Protein AF-A0A353D1R4-F1 (afdb_monomer)

Secondary structure (DSSP, 8-state):
-GGGHHHHHHHHHHHHHHHHHHHTHHHHHTT--HHHHHHHHHHHHHHHHHHHHHHHHHHHHHHHHHHHHHHHHHHHHHHIIIIIHHH--

Structure (mmCIF, N/CA/C/O backbone):
data_AF-A0A353D1R4-F1
#
_entry.id   AF-A0A353D1R4-F1
#
loop_
_atom_site.group_PDB
_atom_site.id
_atom_site.type_symbol
_atom_site.label_atom_id
_atom_site.label_alt_id
_atom_site.label_comp_id
_atom_site.label_asym_id
_atom_site.label_entity_id
_atom_site.label_seq_id
_atom_site.pdbx_PDB_ins_code
_atom_site.Cartn_x
_atom_site.Cartn_y
_atom_site.Cartn_z
_atom_site.occupancy
_atom_site.B_iso_or_equiv
_atom_site.auth_seq_id
_atom_site.auth_comp_id
_atom_site.auth_asym_id
_atom_site.auth_atom_id
_atom_site.pdbx_PDB_model_num
ATOM 1 N N . 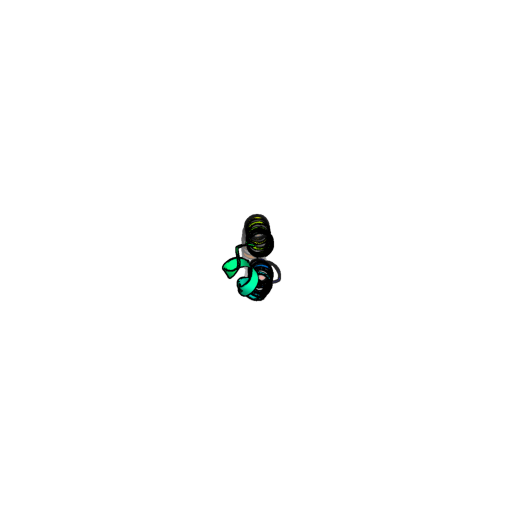TYR A 1 1 ? -7.159 -8.522 8.775 1.00 61.53 1 TYR A N 1
ATOM 2 C CA . TYR A 1 1 ? -6.374 -9.484 7.973 1.00 61.53 1 TYR A CA 1
ATOM 3 C C . TYR A 1 1 ? -6.190 -9.055 6.516 1.00 61.53 1 TYR A C 1
ATOM 5 O O . TYR A 1 1 ? -5.047 -8.937 6.108 1.00 61.53 1 TYR A O 1
ATOM 13 N N . ILE A 1 2 ? -7.245 -8.738 5.749 1.00 72.94 2 ILE A N 1
ATOM 14 C CA . ILE A 1 2 ? -7.121 -8.386 4.310 1.00 72.94 2 ILE A CA 1
ATOM 15 C C . ILE A 1 2 ? -6.278 -7.117 4.051 1.00 72.94 2 ILE A C 1
ATOM 17 O O . ILE A 1 2 ? -5.518 -7.076 3.091 1.00 72.94 2 ILE A O 1
ATOM 21 N N . ALA A 1 3 ? -6.338 -6.106 4.925 1.00 76.06 3 ALA A N 1
ATOM 22 C CA . ALA A 1 3 ? -5.608 -4.846 4.728 1.00 76.06 3 ALA A CA 1
ATOM 23 C C . ALA A 1 3 ? -4.074 -4.986 4.695 1.00 76.06 3 ALA A C 1
ATOM 25 O O . ALA A 1 3 ? -3.408 -4.193 4.038 1.00 76.06 3 ALA A O 1
ATOM 26 N N . TRP A 1 4 ? -3.510 -6.018 5.334 1.00 79.50 4 TRP A N 1
ATOM 27 C CA . TRP A 1 4 ? -2.064 -6.272 5.307 1.00 79.50 4 TRP A CA 1
ATOM 28 C C . TRP A 1 4 ? -1.572 -6.782 3.940 1.00 79.50 4 TRP A C 1
ATOM 30 O O . TRP A 1 4 ? -0.393 -6.664 3.631 1.00 79.50 4 TRP A O 1
ATOM 40 N N . ALA A 1 5 ? -2.470 -7.291 3.089 1.00 85.50 5 ALA A N 1
ATOM 41 C CA . ALA A 1 5 ? -2.122 -7.764 1.751 1.00 85.50 5 ALA A CA 1
ATOM 42 C C . ALA A 1 5 ? -1.992 -6.629 0.718 1.00 85.50 5 ALA A C 1
ATOM 44 O O . ALA A 1 5 ? -1.410 -6.837 -0.343 1.00 85.50 5 ALA A O 1
ATOM 45 N N . ILE A 1 6 ? -2.511 -5.427 1.003 1.00 84.44 6 ILE A N 1
ATOM 46 C CA . ILE A 1 6 ? -2.562 -4.317 0.034 1.00 84.44 6 ILE A CA 1
ATOM 47 C C . ILE A 1 6 ? -1.154 -3.861 -0.399 1.00 84.44 6 ILE A C 1
ATOM 49 O O . ILE A 1 6 ? -0.914 -3.787 -1.607 1.00 84.44 6 ILE A O 1
ATOM 53 N N . PRO A 1 7 ? -0.185 -3.639 0.516 1.00 85.19 7 PRO A N 1
ATOM 54 C CA . PRO A 1 7 ? 1.194 -3.338 0.127 1.00 85.19 7 PRO A CA 1
ATOM 55 C C . PRO A 1 7 ? 1.847 -4.467 -0.680 1.00 85.19 7 PRO A C 1
ATOM 57 O O . PRO A 1 7 ? 2.570 -4.200 -1.637 1.00 85.19 7 PRO A O 1
ATOM 60 N N . SER A 1 8 ? 1.561 -5.729 -0.341 1.00 89.12 8 SER A N 1
ATOM 61 C CA . SER A 1 8 ? 2.077 -6.889 -1.077 1.00 89.12 8 SER A CA 1
ATOM 62 C C . SER A 1 8 ? 1.546 -6.942 -2.513 1.00 89.12 8 SER A C 1
ATOM 64 O O . SER A 1 8 ? 2.302 -7.263 -3.424 1.00 89.12 8 SER A O 1
ATOM 66 N N . VAL A 1 9 ? 0.281 -6.572 -2.743 1.00 88.56 9 VAL A N 1
ATOM 67 C CA . VAL A 1 9 ? -0.299 -6.464 -4.095 1.00 88.56 9 VAL A CA 1
ATOM 68 C C . VAL A 1 9 ? 0.380 -5.355 -4.905 1.00 88.56 9 VAL A C 1
ATOM 70 O O . VAL A 1 9 ? 0.720 -5.575 -6.067 1.00 88.56 9 VAL A O 1
ATOM 73 N N . GLY A 1 10 ? 0.644 -4.196 -4.292 1.00 89.38 10 GLY A N 1
ATOM 74 C CA . GLY A 1 10 ? 1.427 -3.125 -4.921 1.00 89.38 10 GLY A CA 1
ATOM 75 C C . GLY A 1 10 ? 2.822 -3.597 -5.334 1.00 89.38 10 GLY A C 1
ATOM 76 O O . GLY A 1 10 ? 3.216 -3.437 -6.491 1.00 89.38 10 GLY A O 1
ATOM 77 N N . PHE A 1 11 ? 3.516 -4.282 -4.419 1.00 90.69 11 PHE A N 1
ATOM 78 C CA . PHE A 1 11 ? 4.841 -4.849 -4.660 1.00 90.69 11 PHE A CA 1
ATOM 79 C C . PHE A 1 11 ? 4.848 -5.864 -5.813 1.00 90.69 11 PHE A C 1
ATOM 81 O O . PHE A 1 11 ? 5.734 -5.807 -6.660 1.00 90.69 11 PHE A O 1
ATOM 88 N N . ILE A 1 12 ? 3.840 -6.740 -5.908 1.00 92.69 12 ILE A N 1
ATOM 89 C CA . ILE A 1 12 ? 3.685 -7.668 -7.044 1.00 92.69 12 ILE A CA 1
ATOM 90 C C . ILE A 1 12 ? 3.561 -6.899 -8.368 1.00 92.69 12 ILE A C 1
ATOM 92 O O . ILE A 1 12 ? 4.204 -7.268 -9.351 1.00 92.69 12 ILE A O 1
ATOM 96 N N . GLY A 1 13 ? 2.778 -5.815 -8.395 1.00 90.00 13 GLY A N 1
ATOM 97 C CA . GLY A 1 13 ? 2.652 -4.945 -9.568 1.00 90.00 13 GLY A CA 1
ATOM 98 C C . GLY A 1 13 ? 3.990 -4.336 -9.992 1.00 90.00 13 GLY A C 1
ATOM 99 O O . GLY A 1 13 ? 4.334 -4.358 -11.174 1.00 90.00 13 GLY A O 1
ATOM 100 N N . THR A 1 14 ? 4.792 -3.883 -9.026 1.00 93.94 14 THR A N 1
ATOM 101 C CA . THR A 1 14 ? 6.132 -3.354 -9.303 1.00 93.94 14 THR A CA 1
ATOM 102 C C . THR A 1 14 ? 7.097 -4.429 -9.792 1.00 93.94 14 THR A C 1
ATOM 104 O O . THR A 1 14 ? 7.783 -4.205 -10.783 1.00 93.94 14 THR A O 1
ATOM 107 N N . VAL A 1 15 ? 7.135 -5.605 -9.157 1.00 94.19 15 VAL A N 1
ATOM 108 C CA . VAL A 1 15 ? 7.996 -6.722 -9.588 1.00 94.19 15 VAL A CA 1
ATOM 109 C C . VAL A 1 15 ? 7.666 -7.135 -11.021 1.00 94.19 15 VAL A C 1
ATOM 111 O O . VAL A 1 15 ? 8.576 -7.327 -11.826 1.00 94.19 15 VAL A O 1
ATOM 114 N N . ARG A 1 16 ? 6.374 -7.205 -11.363 1.00 92.38 16 ARG A N 1
ATOM 115 C CA . ARG A 1 16 ? 5.929 -7.475 -12.732 1.00 92.38 16 ARG A CA 1
ATOM 116 C C . ARG A 1 16 ? 6.389 -6.385 -13.700 1.00 92.38 16 ARG A C 1
ATOM 118 O O . ARG A 1 16 ? 7.031 -6.706 -14.691 1.00 92.38 16 ARG A O 1
ATOM 125 N N . GLY A 1 17 ? 6.081 -5.118 -13.423 1.00 91.19 17 GLY A N 1
ATOM 126 C CA . GLY A 1 17 ? 6.401 -4.023 -14.343 1.00 91.19 17 GLY A CA 1
ATOM 127 C C . GLY A 1 17 ? 7.908 -3.815 -14.531 1.00 91.19 17 GLY A C 1
ATOM 128 O O . GLY A 1 17 ? 8.355 -3.516 -15.633 1.00 91.19 17 GLY A O 1
ATOM 129 N N . ILE A 1 18 ? 8.715 -4.066 -13.494 1.00 92.81 18 ILE A N 1
ATOM 130 C CA . ILE A 1 18 ? 10.178 -4.108 -13.620 1.00 92.81 18 ILE A CA 1
ATOM 131 C C . ILE A 1 18 ? 10.615 -5.302 -14.477 1.00 92.81 18 ILE A C 1
ATOM 133 O O . ILE A 1 18 ? 11.475 -5.136 -15.336 1.00 92.81 18 ILE A O 1
ATOM 137 N N . GLY A 1 19 ? 10.034 -6.489 -14.282 1.00 92.50 19 GLY A N 1
ATOM 138 C CA . GLY A 1 19 ? 10.320 -7.656 -15.121 1.00 92.50 19 GLY A CA 1
ATOM 139 C C . GLY A 1 19 ? 10.035 -7.393 -16.603 1.00 92.50 19 GLY A C 1
ATOM 140 O O . GLY A 1 19 ? 10.887 -7.658 -17.451 1.00 92.50 19 GLY A O 1
ATOM 141 N N . ASP A 1 20 ? 8.883 -6.787 -16.897 1.00 91.06 20 ASP A N 1
ATOM 142 C CA . ASP A 1 20 ? 8.477 -6.397 -18.251 1.00 91.06 20 ASP A CA 1
ATOM 143 C C . ASP A 1 20 ? 9.433 -5.337 -18.838 1.00 91.06 20 ASP A C 1
ATOM 145 O O . ASP A 1 20 ? 9.837 -5.440 -19.998 1.00 91.06 20 ASP A O 1
ATOM 149 N N . ALA A 1 21 ? 9.874 -4.362 -18.032 1.00 90.81 21 ALA A N 1
ATOM 150 C CA . ALA A 1 21 ? 10.859 -3.357 -18.436 1.00 90.81 21 ALA A CA 1
ATOM 151 C C . ALA A 1 21 ? 12.234 -3.975 -18.744 1.00 90.81 21 ALA A C 1
ATOM 153 O O . ALA A 1 21 ? 12.837 -3.679 -19.775 1.00 90.81 21 ALA A O 1
ATOM 154 N N . LEU A 1 22 ? 12.724 -4.874 -17.887 1.00 91.69 22 LEU A N 1
ATOM 155 C CA . LEU A 1 22 ? 14.007 -5.555 -18.077 1.00 91.69 22 LEU A CA 1
ATOM 156 C C . LEU A 1 22 ? 13.996 -6.478 -19.301 1.00 91.69 22 LEU A C 1
ATOM 158 O O . LEU A 1 22 ? 15.007 -6.575 -19.994 1.00 91.69 22 LEU A O 1
ATOM 162 N N . GLY A 1 23 ? 12.851 -7.079 -19.640 1.00 89.31 23 GLY A N 1
ATOM 163 C CA . GLY A 1 23 ? 12.677 -7.823 -20.893 1.00 89.31 23 GLY A CA 1
ATOM 164 C C . GLY A 1 23 ? 12.886 -6.970 -22.153 1.00 89.31 23 GLY A C 1
ATOM 165 O O . GLY A 1 23 ? 13.195 -7.502 -23.218 1.00 89.31 23 GLY A O 1
ATOM 166 N N . GLN A 1 24 ? 12.769 -5.643 -22.043 1.00 87.62 24 GLN A N 1
ATOM 167 C CA . GLN A 1 24 ? 13.002 -4.688 -23.131 1.00 87.62 24 GLN A CA 1
ATOM 168 C C . GLN A 1 24 ? 14.3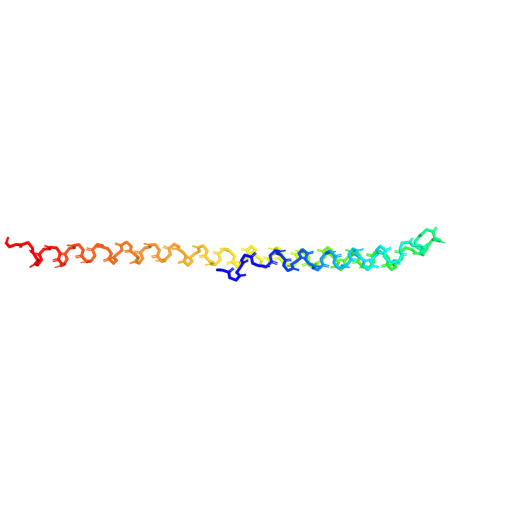58 -3.978 -23.033 1.00 87.62 24 GLN A C 1
ATOM 170 O O . GLN A 1 24 ? 14.673 -3.149 -23.886 1.00 87.62 24 GLN A O 1
ATOM 175 N N . ALA A 1 25 ? 15.193 -4.328 -22.049 1.00 87.75 25 ALA A N 1
ATOM 176 C CA . ALA A 1 25 ? 16.473 -3.664 -21.813 1.00 87.75 25 ALA A CA 1
ATOM 177 C C . ALA A 1 25 ? 17.419 -3.727 -23.023 1.00 87.75 25 ALA A C 1
ATOM 179 O O . ALA A 1 25 ? 18.180 -2.792 -23.245 1.00 87.75 25 ALA A O 1
ATOM 180 N N . HIS A 1 26 ? 17.346 -4.781 -23.844 1.00 87.56 26 HIS A N 1
ATOM 181 C CA . HIS A 1 26 ? 18.154 -4.880 -25.064 1.00 87.56 26 HIS A CA 1
ATOM 182 C C . HIS A 1 26 ? 17.859 -3.740 -26.054 1.00 87.56 26 HIS A C 1
ATOM 184 O O . HIS A 1 26 ? 18.786 -3.103 -26.540 1.00 87.56 26 HIS A O 1
ATOM 190 N N . ARG A 1 27 ? 16.578 -3.403 -26.255 1.00 83.56 27 ARG A N 1
ATOM 191 C CA . ARG A 1 27 ? 16.156 -2.285 -27.118 1.00 83.56 27 ARG A CA 1
ATOM 192 C C . ARG A 1 27 ? 16.566 -0.926 -26.550 1.00 83.56 27 ARG A C 1
ATOM 194 O O . ARG A 1 27 ? 16.952 -0.034 -27.296 1.00 83.56 27 ARG A O 1
ATOM 201 N N . ALA A 1 28 ? 16.573 -0.799 -25.223 1.00 86.81 28 ALA A N 1
ATOM 202 C CA . ALA A 1 28 ? 17.080 0.396 -24.555 1.00 86.81 28 ALA A CA 1
ATOM 203 C C . ALA A 1 28 ? 18.584 0.607 -24.779 1.00 86.81 28 ALA A C 1
ATOM 205 O O . ALA A 1 28 ? 19.017 1.744 -24.945 1.00 86.81 28 ALA A O 1
ATOM 206 N N . VAL A 1 29 ? 19.375 -0.471 -24.834 1.00 87.81 29 VAL A N 1
ATOM 207 C CA . VAL A 1 29 ? 20.809 -0.401 -25.170 1.00 87.81 29 VAL A CA 1
ATOM 208 C C . VAL A 1 29 ? 21.026 0.022 -26.627 1.00 87.81 29 VAL A C 1
ATOM 210 O O . VAL A 1 29 ? 21.986 0.730 -26.920 1.00 87.81 29 VAL A O 1
ATOM 213 N N . GLU A 1 30 ? 20.116 -0.348 -27.528 1.00 89.44 30 GLU A N 1
ATOM 214 C CA . GLU A 1 30 ? 20.118 0.075 -28.937 1.00 89.44 30 GLU A CA 1
ATOM 215 C C . GLU A 1 30 ? 19.626 1.523 -29.142 1.00 89.44 30 GLU A C 1
ATOM 217 O O . GLU A 1 30 ? 19.724 2.058 -30.246 1.00 89.44 30 GLU A O 1
ATOM 222 N N . GLY A 1 31 ? 19.144 2.181 -28.080 1.00 86.69 31 GLY A N 1
ATOM 223 C CA . GLY A 1 31 ? 18.733 3.587 -28.070 1.00 86.69 31 GLY A CA 1
ATOM 224 C C . GLY A 1 31 ? 17.227 3.826 -27.923 1.00 86.69 31 GLY A C 1
ATOM 225 O O . GLY A 1 31 ? 16.827 4.970 -27.710 1.00 86.69 31 GLY A O 1
ATOM 226 N N . ASP A 1 32 ? 16.387 2.785 -27.972 1.00 87.88 32 ASP A N 1
ATOM 227 C CA . ASP A 1 32 ? 14.941 2.905 -27.739 1.00 87.88 32 ASP A CA 1
ATOM 228 C C . ASP A 1 32 ? 14.578 2.582 -26.282 1.00 87.88 32 ASP A C 1
ATOM 230 O O . ASP A 1 32 ? 14.326 1.439 -25.894 1.00 87.88 32 ASP A O 1
ATOM 234 N N . ILE A 1 33 ? 14.549 3.625 -25.454 1.00 89.00 33 ILE A N 1
ATOM 235 C CA . ILE A 1 33 ? 14.244 3.538 -24.017 1.00 89.00 33 ILE A CA 1
ATOM 236 C C . ILE A 1 33 ? 12.747 3.663 -23.696 1.00 89.00 33 ILE A C 1
ATOM 238 O O . ILE A 1 33 ? 12.359 3.599 -22.523 1.00 89.00 33 ILE A O 1
ATOM 242 N N . THR A 1 34 ? 11.901 3.868 -24.709 1.00 90.69 34 THR A N 1
ATOM 243 C CA . THR A 1 34 ? 10.485 4.227 -24.536 1.00 90.69 34 THR A CA 1
ATOM 244 C C . THR A 1 34 ? 9.738 3.149 -23.758 1.00 90.69 34 THR A C 1
ATOM 246 O O . THR A 1 34 ? 9.122 3.427 -22.728 1.00 90.69 34 THR A O 1
ATOM 249 N N . GLY A 1 35 ? 9.885 1.894 -24.187 1.00 86.06 35 GLY A N 1
ATOM 250 C CA . GLY A 1 35 ? 9.211 0.759 -23.561 1.00 86.06 35 GLY A CA 1
ATOM 251 C C . GLY A 1 35 ? 9.709 0.444 -22.146 1.00 86.06 35 GLY A C 1
ATOM 252 O O . GLY A 1 35 ? 8.934 0.007 -21.297 1.00 86.06 35 GLY A O 1
ATOM 253 N N . VAL A 1 36 ? 10.980 0.718 -21.838 1.00 91.31 36 VAL A N 1
ATOM 254 C CA . VAL A 1 36 ? 11.511 0.570 -20.471 1.00 91.31 36 VAL A CA 1
ATOM 255 C C . VAL A 1 36 ? 10.917 1.635 -19.549 1.00 91.31 36 VAL A C 1
ATOM 257 O O . VAL A 1 36 ? 10.478 1.324 -18.442 1.0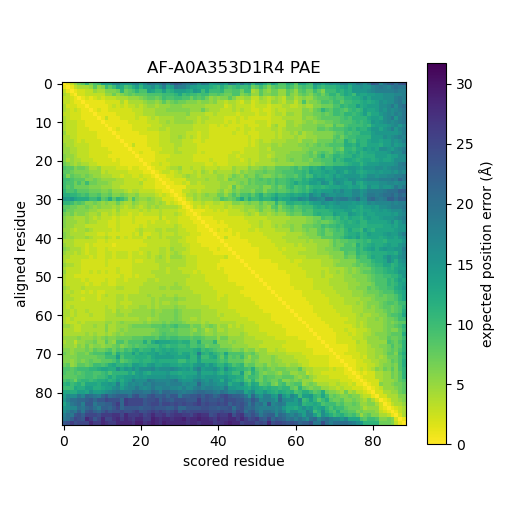0 91.31 36 VAL A O 1
ATOM 260 N N . THR A 1 37 ? 10.862 2.881 -20.018 1.00 90.81 37 THR A N 1
ATOM 261 C CA . THR A 1 37 ? 10.375 4.023 -19.231 1.00 90.81 37 THR A CA 1
ATOM 262 C C . THR A 1 37 ? 8.886 3.894 -18.913 1.00 90.81 37 THR A C 1
ATOM 264 O O . THR A 1 37 ? 8.478 4.130 -17.777 1.00 90.81 37 THR A O 1
ATOM 267 N N . GLU A 1 38 ? 8.079 3.461 -19.883 1.00 91.69 38 GLU A N 1
ATOM 268 C CA . GLU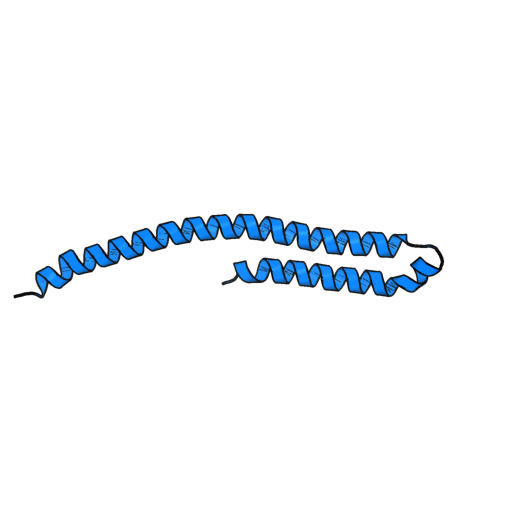 A 1 38 ? 6.640 3.262 -19.697 1.00 91.69 38 GLU A CA 1
ATOM 269 C C . GLU A 1 38 ? 6.340 2.156 -18.671 1.00 91.69 38 GLU A C 1
ATOM 271 O O . GLU A 1 38 ? 5.591 2.378 -17.718 1.00 91.69 38 GLU A O 1
ATOM 276 N N . ASN A 1 39 ? 6.988 0.992 -18.796 1.00 90.44 39 ASN A N 1
ATOM 277 C CA . ASN A 1 39 ? 6.779 -0.133 -17.879 1.00 90.44 39 ASN A CA 1
ATOM 278 C C . ASN A 1 39 ? 7.249 0.169 -16.451 1.00 90.44 39 ASN A C 1
ATOM 280 O O . ASN A 1 39 ? 6.566 -0.184 -15.486 1.00 90.44 39 ASN A O 1
ATOM 284 N N . LEU A 1 40 ? 8.374 0.878 -16.298 1.00 91.69 40 LEU A N 1
ATOM 285 C CA . LEU A 1 40 ? 8.813 1.369 -14.990 1.00 91.69 40 LEU A CA 1
ATOM 286 C C . LEU A 1 40 ? 7.822 2.382 -14.408 1.00 91.69 40 LEU A C 1
ATOM 288 O O . LEU A 1 40 ? 7.525 2.329 -13.215 1.00 91.69 40 LEU A O 1
ATOM 292 N N . GLY A 1 41 ? 7.265 3.267 -15.237 1.00 90.94 41 GLY A N 1
ATOM 293 C CA . GLY A 1 41 ? 6.226 4.208 -14.821 1.00 90.94 41 GLY A CA 1
ATOM 294 C C . GLY A 1 41 ? 4.988 3.498 -14.269 1.00 90.94 41 GLY A C 1
ATOM 295 O O . GLY A 1 41 ? 4.516 3.831 -13.179 1.00 90.94 41 GLY A O 1
ATOM 296 N N . VAL A 1 42 ? 4.506 2.464 -14.965 1.00 92.31 42 VAL A N 1
ATOM 297 C CA . VAL A 1 42 ? 3.387 1.628 -14.501 1.00 92.31 42 VAL A CA 1
ATOM 298 C C . VAL A 1 42 ? 3.739 0.916 -13.190 1.00 92.31 42 VAL A C 1
ATOM 300 O O . VAL A 1 42 ? 2.931 0.931 -12.258 1.00 92.31 42 VAL A O 1
ATOM 303 N N . ALA A 1 43 ? 4.951 0.362 -13.085 1.00 92.94 43 ALA A N 1
ATOM 304 C CA . ALA A 1 43 ? 5.448 -0.321 -11.891 1.00 92.94 43 ALA A CA 1
ATOM 305 C C . ALA A 1 43 ? 5.471 0.591 -10.654 1.00 92.94 43 ALA A C 1
ATOM 307 O O . ALA A 1 43 ? 5.085 0.173 -9.561 1.00 92.94 43 ALA A O 1
ATOM 308 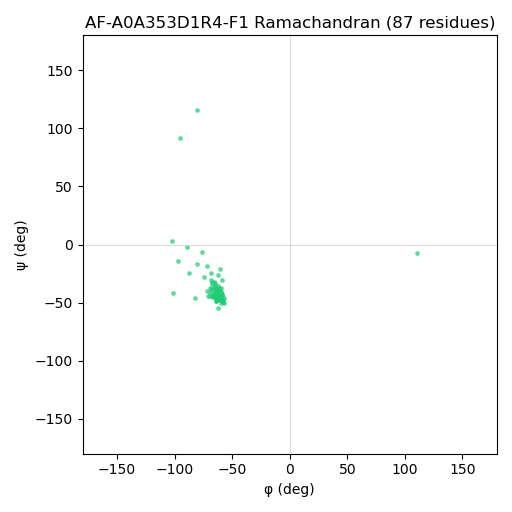N N . PHE A 1 44 ? 5.916 1.841 -10.801 1.00 92.44 44 PHE A N 1
ATOM 309 C CA . PHE A 1 44 ? 5.917 2.805 -9.702 1.00 92.44 44 PHE A CA 1
ATOM 310 C C . PHE A 1 44 ? 4.504 3.259 -9.345 1.00 92.44 44 PHE A C 1
ATOM 312 O O . PHE A 1 44 ? 4.151 3.289 -8.164 1.00 92.44 44 PHE A O 1
ATOM 319 N N . ASN A 1 45 ? 3.678 3.563 -10.348 1.00 93.00 45 ASN A N 1
ATOM 320 C CA . ASN A 1 45 ? 2.318 4.036 -10.124 1.00 93.00 45 ASN A CA 1
ATOM 321 C C . ASN A 1 45 ? 1.457 2.986 -9.404 1.00 93.00 45 ASN A C 1
ATOM 323 O O . ASN A 1 45 ? 0.706 3.329 -8.492 1.00 93.00 45 ASN A O 1
ATOM 327 N N . SER A 1 46 ? 1.606 1.698 -9.737 1.00 91.00 46 SER A N 1
ATOM 328 C CA . SER A 1 46 ? 0.867 0.628 -9.056 1.00 91.00 46 SER A CA 1
ATOM 329 C C . SER A 1 46 ? 1.188 0.556 -7.560 1.00 91.00 46 SER A C 1
ATOM 331 O O . SER A 1 46 ? 0.275 0.419 -6.745 1.00 91.00 46 SER A O 1
ATOM 333 N N . THR A 1 47 ? 2.462 0.698 -7.176 1.00 9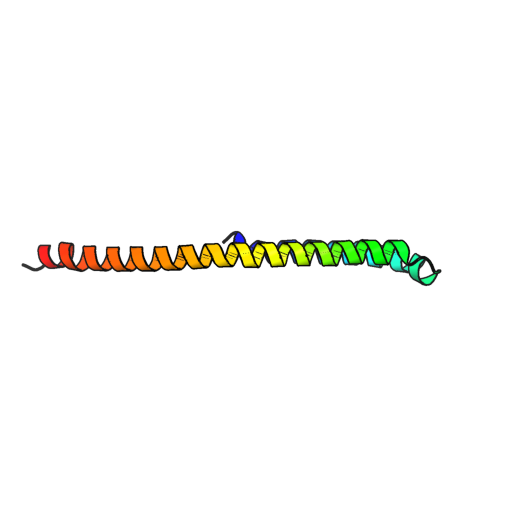4.56 47 THR A N 1
ATOM 334 C CA . THR A 1 47 ? 2.853 0.726 -5.756 1.00 94.56 47 THR A CA 1
ATOM 335 C C . THR A 1 47 ? 2.424 2.015 -5.078 1.00 94.56 47 THR A C 1
ATOM 337 O O . THR A 1 47 ? 1.932 1.966 -3.954 1.00 94.56 47 THR A O 1
ATOM 340 N N . PHE A 1 48 ? 2.541 3.158 -5.751 1.00 93.62 48 PHE A N 1
ATOM 341 C CA . PHE A 1 48 ? 2.078 4.427 -5.200 1.00 93.62 4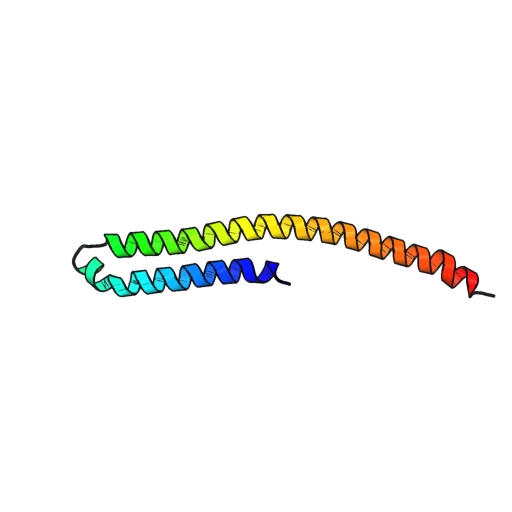8 PHE A CA 1
ATOM 342 C C . PHE A 1 48 ? 0.587 4.374 -4.845 1.00 93.62 48 PHE A C 1
ATOM 344 O O . PHE A 1 48 ? 0.209 4.649 -3.706 1.00 93.62 48 PHE A O 1
ATOM 351 N N . VAL A 1 49 ? -0.252 3.928 -5.784 1.00 93.88 49 VAL A N 1
ATOM 352 C CA . VAL A 1 49 ? -1.695 3.770 -5.559 1.00 93.88 49 VAL A CA 1
ATOM 353 C C . VAL A 1 49 ? -1.970 2.770 -4.432 1.00 93.88 49 VAL A C 1
ATOM 355 O O . VAL A 1 49 ? -2.785 3.052 -3.553 1.00 93.88 49 VAL A O 1
ATOM 358 N N . ALA A 1 50 ? -1.264 1.634 -4.399 1.00 93.25 50 ALA A N 1
ATOM 359 C CA . ALA A 1 50 ? -1.418 0.645 -3.333 1.00 93.25 50 ALA A CA 1
ATOM 360 C C . ALA A 1 50 ? -1.068 1.211 -1.945 1.00 93.25 50 ALA A C 1
ATOM 362 O O . ALA A 1 50 ? -1.798 0.967 -0.984 1.00 93.25 50 ALA A O 1
ATOM 363 N N . LEU A 1 51 ? 0.005 2.000 -1.829 1.00 94.38 51 LEU A N 1
ATOM 364 C CA . LEU A 1 51 ? 0.404 2.642 -0.575 1.00 94.38 51 LEU A CA 1
ATOM 365 C C . LEU A 1 51 ? -0.628 3.671 -0.113 1.00 94.38 51 LEU A C 1
ATOM 367 O O . LEU A 1 51 ? -1.017 3.653 1.054 1.00 94.38 51 LEU A O 1
ATOM 371 N N . VAL A 1 52 ? -1.120 4.523 -1.017 1.00 95.38 52 VAL A N 1
ATOM 372 C CA . VAL A 1 52 ? -2.157 5.517 -0.697 1.00 95.38 52 VAL A CA 1
ATOM 373 C C . VAL A 1 52 ? -3.418 4.829 -0.172 1.00 95.38 52 VAL A C 1
ATOM 375 O O . VAL A 1 52 ? -3.922 5.187 0.893 1.00 95.38 52 VAL A O 1
ATOM 378 N N . ILE A 1 53 ? -3.890 3.791 -0.869 1.00 93.44 53 ILE A N 1
ATOM 379 C CA . ILE A 1 53 ? -5.055 3.011 -0.436 1.00 93.44 53 ILE A CA 1
ATOM 380 C C . ILE A 1 53 ? -4.785 2.341 0.916 1.00 93.44 53 ILE A C 1
ATOM 382 O O . ILE A 1 53 ? -5.645 2.375 1.795 1.00 93.44 53 ILE A O 1
ATOM 386 N N . SER A 1 54 ? -3.593 1.770 1.113 1.00 92.81 54 SER A N 1
ATOM 387 C CA . SER A 1 54 ? -3.213 1.124 2.371 1.00 92.81 54 SER A CA 1
ATOM 388 C C . SER A 1 54 ? -3.229 2.102 3.545 1.00 92.81 54 SER A C 1
ATOM 390 O O . SER A 1 54 ? -3.708 1.737 4.614 1.00 92.81 54 SER A O 1
ATOM 392 N N . ILE A 1 55 ? -2.736 3.330 3.366 1.00 92.44 55 ILE A N 1
ATOM 393 C CA . ILE A 1 55 ? -2.733 4.357 4.417 1.00 92.44 55 ILE A CA 1
ATOM 394 C C . ILE A 1 55 ? -4.168 4.724 4.801 1.00 92.44 55 ILE A C 1
ATOM 396 O O . ILE A 1 55 ? -4.511 4.711 5.984 1.00 92.44 55 ILE A O 1
ATOM 400 N N . ILE A 1 56 ? -5.020 4.992 3.807 1.00 94.56 56 ILE A N 1
ATOM 401 C CA . ILE A 1 56 ? -6.425 5.356 4.031 1.00 94.56 56 ILE A CA 1
ATOM 402 C C . ILE A 1 56 ? -7.164 4.226 4.761 1.00 94.56 56 ILE A C 1
ATOM 404 O O . ILE A 1 56 ? -7.848 4.466 5.754 1.00 94.56 56 ILE A O 1
ATOM 408 N N . LEU A 1 57 ? -7.004 2.978 4.314 1.00 93.00 57 LEU A N 1
ATOM 409 C CA . LEU A 1 57 ? -7.653 1.831 4.950 1.00 93.00 57 LEU A CA 1
ATOM 410 C C . LEU A 1 57 ? -7.146 1.576 6.368 1.00 93.00 57 LEU A C 1
ATOM 412 O O . LEU A 1 57 ? -7.953 1.307 7.257 1.00 93.00 57 LEU A O 1
ATOM 416 N N . MET A 1 58 ? -5.834 1.671 6.596 1.00 91.12 58 MET A N 1
ATOM 417 C CA . MET A 1 58 ? -5.267 1.451 7.926 1.00 91.12 58 MET A CA 1
ATOM 418 C C . MET A 1 58 ? -5.743 2.518 8.917 1.00 91.12 58 MET A C 1
ATOM 420 O O . MET A 1 58 ? -6.022 2.189 10.067 1.00 91.12 58 MET A O 1
ATOM 424 N N . PHE A 1 59 ? -5.929 3.762 8.462 1.00 92.88 59 PHE A N 1
ATOM 425 C CA . PHE A 1 59 ? -6.549 4.816 9.264 1.00 92.88 59 PHE A CA 1
ATOM 426 C C . PHE A 1 59 ? -7.963 4.424 9.721 1.00 92.88 59 PHE A C 1
ATOM 428 O O . PHE A 1 59 ? -8.257 4.471 10.914 1.00 92.88 59 PHE A O 1
ATOM 435 N N . PHE A 1 60 ? -8.827 3.955 8.815 1.00 94.00 60 PHE A N 1
ATOM 436 C CA . PHE A 1 60 ? -10.176 3.510 9.191 1.00 94.00 60 PHE A CA 1
ATOM 437 C C . PHE A 1 60 ? -10.173 2.295 10.124 1.00 94.00 60 PHE A C 1
ATOM 439 O O . PHE A 1 60 ? -10.963 2.243 11.067 1.00 94.00 60 PHE A O 1
ATOM 446 N N . ILE A 1 61 ? -9.282 1.329 9.890 1.00 92.38 61 ILE A N 1
ATOM 447 C CA . ILE A 1 61 ? -9.129 0.162 10.769 1.00 92.38 61 ILE A CA 1
ATOM 448 C C . ILE A 1 61 ? -8.721 0.602 12.169 1.00 92.38 61 ILE A C 1
ATOM 450 O O . ILE A 1 61 ? -9.299 0.115 13.135 1.00 92.38 61 ILE A O 1
ATOM 454 N N . HIS A 1 62 ? -7.789 1.546 12.284 1.00 92.06 62 HIS A N 1
ATOM 455 C CA . HIS A 1 62 ? -7.370 2.072 13.575 1.00 92.06 62 HIS A CA 1
ATOM 456 C C . HIS A 1 62 ? -8.534 2.735 14.325 1.00 92.06 62 HIS A C 1
ATOM 458 O O . HIS A 1 62 ? -8.761 2.441 15.496 1.00 92.06 62 HIS A O 1
ATOM 464 N N . GLN A 1 63 ? -9.348 3.542 13.636 1.00 93.12 63 GLN A N 1
ATOM 465 C CA . GLN A 1 63 ? -10.554 4.122 14.238 1.00 93.12 63 GLN A CA 1
ATOM 466 C C . GLN A 1 63 ? -11.535 3.042 14.724 1.00 93.12 63 GLN A C 1
ATOM 468 O O . GLN A 1 63 ? -12.115 3.172 15.802 1.00 93.12 63 GLN A O 1
ATOM 473 N N . LEU A 1 64 ? -11.705 1.960 13.958 1.00 94.31 64 LEU A N 1
ATOM 474 C CA . LEU A 1 64 ? -12.559 0.840 14.351 1.00 94.31 64 LEU A CA 1
ATOM 475 C C . LEU A 1 64 ? -11.986 0.064 15.547 1.00 94.31 64 LEU A C 1
ATOM 477 O O . LEU A 1 64 ? -12.746 -0.322 16.432 1.00 94.31 64 LEU A O 1
ATOM 481 N N . GLN A 1 65 ? -10.667 -0.130 15.602 1.00 92.69 65 GLN A N 1
ATOM 482 C CA . GLN A 1 65 ? -9.986 -0.769 16.730 1.00 92.69 65 GLN A CA 1
ATOM 483 C C . GLN A 1 65 ? -10.205 0.016 18.025 1.00 92.69 65 GLN A C 1
ATOM 485 O O . GLN A 1 65 ? -10.592 -0.578 19.025 1.00 92.69 65 GLN A O 1
ATOM 490 N N . LEU A 1 66 ? -10.084 1.348 17.990 1.00 94.69 66 LEU A N 1
ATOM 491 C CA . LEU A 1 66 ? -10.351 2.199 19.157 1.00 94.69 66 LEU A CA 1
ATOM 492 C C . LEU A 1 66 ? -11.796 2.061 19.669 1.00 94.69 66 LEU A C 1
ATOM 494 O O . LEU A 1 66 ? -12.042 2.083 20.876 1.00 94.69 66 LEU A O 1
ATOM 498 N N . LEU A 1 67 ? -12.769 1.916 18.763 1.00 93.69 67 LEU A N 1
ATOM 499 C CA . LEU A 1 67 ? -14.164 1.666 19.142 1.00 93.69 67 LEU A CA 1
ATOM 500 C C . LEU A 1 67 ? -14.347 0.265 19.733 1.00 93.69 67 LEU A C 1
ATOM 502 O O . LEU A 1 67 ? -15.042 0.116 20.737 1.00 93.69 67 LEU A O 1
ATOM 506 N N . GLN A 1 68 ? -13.714 -0.750 19.143 1.00 92.19 68 GLN A N 1
ATOM 507 C CA . GLN A 1 68 ? -13.743 -2.118 19.661 1.00 92.19 68 GLN A CA 1
ATOM 508 C C . GLN A 1 68 ? -13.119 -2.211 21.055 1.00 92.19 68 GLN A C 1
ATOM 510 O O . GLN A 1 68 ? -13.713 -2.832 21.928 1.00 92.19 68 GLN A O 1
ATOM 515 N N . GLU A 1 69 ? -11.985 -1.554 21.299 1.00 94.25 69 GLU A N 1
ATOM 516 C CA . GLU A 1 69 ? -11.340 -1.511 22.617 1.00 94.25 69 GLU A CA 1
ATOM 517 C C . GLU A 1 69 ? -12.266 -0.911 23.679 1.00 94.25 69 GLU A C 1
ATOM 519 O O . GLU A 1 69 ? -12.417 -1.479 24.759 1.00 94.25 69 GLU A O 1
ATOM 524 N N . ARG A 1 70 ? -12.963 0.190 23.362 1.00 93.00 70 ARG A N 1
ATOM 525 C CA . ARG A 1 70 ? -13.961 0.774 24.275 1.00 93.00 70 ARG A CA 1
ATOM 526 C C . ARG A 1 70 ? -15.111 -0.187 24.562 1.00 93.00 70 ARG A C 1
ATOM 528 O O . ARG A 1 70 ? -15.459 -0.376 25.722 1.00 93.00 70 ARG A O 1
ATOM 535 N N . LEU A 1 71 ? -15.663 -0.822 23.529 1.00 91.25 71 LEU A N 1
ATOM 536 C CA . LEU A 1 71 ? -16.758 -1.785 23.682 1.00 91.25 71 LEU A CA 1
ATOM 537 C C . LEU A 1 71 ? -16.350 -3.008 24.513 1.00 91.25 71 LEU A C 1
ATOM 539 O O . LEU A 1 71 ? -17.143 -3.496 25.319 1.00 91.25 71 LEU A O 1
ATOM 543 N N . VAL A 1 72 ? -15.123 -3.499 24.333 1.00 92.56 72 VAL A N 1
ATOM 544 C CA . VAL A 1 72 ? -14.570 -4.610 25.118 1.00 92.56 72 VAL A CA 1
ATOM 545 C C . VAL A 1 72 ? -14.435 -4.206 26.586 1.00 92.56 72 VAL A C 1
ATOM 547 O O . VAL A 1 72 ? -14.921 -4.931 27.451 1.00 92.56 72 VAL A O 1
ATOM 550 N N . LEU A 1 73 ? -13.878 -3.025 26.871 1.00 91.38 73 LEU A N 1
ATOM 551 C CA . LEU A 1 73 ? -13.741 -2.509 28.239 1.00 91.38 73 LEU A CA 1
ATOM 552 C C . LEU A 1 73 ? -15.096 -2.293 28.928 1.00 91.38 73 LEU A C 1
ATOM 554 O O . LEU A 1 73 ? -15.252 -2.605 30.111 1.00 91.38 73 LEU A O 1
ATOM 558 N N . ASP A 1 74 ? -16.089 -1.780 28.203 1.00 89.94 74 ASP A N 1
ATOM 559 C CA . ASP A 1 74 ? -17.440 -1.597 28.737 1.00 89.94 74 ASP A CA 1
ATOM 560 C C . ASP A 1 74 ? -18.122 -2.944 29.013 1.00 89.94 74 ASP A C 1
ATOM 562 O O . ASP A 1 74 ? -18.797 -3.099 30.033 1.00 89.94 74 ASP A O 1
ATOM 566 N N . SER A 1 75 ? -17.899 -3.941 28.153 1.00 86.69 75 SER A N 1
ATOM 567 C CA . SER A 1 75 ? -18.409 -5.302 28.348 1.00 86.69 75 SER A CA 1
ATOM 568 C C . SER A 1 75 ? -17.778 -5.973 29.568 1.00 86.69 75 SER A C 1
ATOM 570 O O . SER A 1 75 ? -18.498 -6.561 30.374 1.00 86.69 75 SER A O 1
ATOM 572 N N . GLU A 1 76 ? -16.461 -5.843 29.757 1.00 87.88 76 GLU A N 1
ATOM 573 C CA . GLU A 1 76 ? -15.773 -6.338 30.956 1.00 87.88 76 GLU A CA 1
ATOM 574 C C . GLU A 1 76 ? -16.327 -5.693 32.227 1.00 87.88 76 GLU A C 1
ATOM 576 O O . GLU A 1 76 ? -16.681 -6.397 33.172 1.00 87.88 76 GLU A O 1
ATOM 581 N N . ARG A 1 77 ? -16.485 -4.362 32.236 1.00 85.25 77 ARG A N 1
ATOM 582 C CA . ARG A 1 77 ? -17.079 -3.642 33.373 1.00 85.25 77 ARG A CA 1
ATOM 583 C C . ARG A 1 77 ? -18.506 -4.084 33.650 1.00 85.25 77 ARG A C 1
ATOM 585 O O . ARG A 1 77 ? -18.883 -4.225 34.810 1.00 85.25 77 ARG A O 1
ATOM 592 N N . TYR A 1 78 ? -19.306 -4.292 32.609 1.00 82.38 78 TYR A N 1
ATOM 593 C CA . TYR A 1 78 ? -20.677 -4.754 32.763 1.00 82.38 78 TYR A CA 1
ATOM 594 C C . TYR A 1 78 ? -20.722 -6.149 33.395 1.00 82.38 78 TYR A C 1
ATOM 596 O O . TYR A 1 78 ? -21.440 -6.354 34.373 1.00 82.38 78 TYR A O 1
ATOM 604 N N . VAL A 1 79 ? -19.917 -7.090 32.895 1.00 84.94 79 VAL A N 1
ATOM 605 C CA . VAL A 1 79 ? -19.843 -8.451 33.443 1.00 84.94 79 VAL A CA 1
ATOM 606 C C . VAL A 1 79 ? -19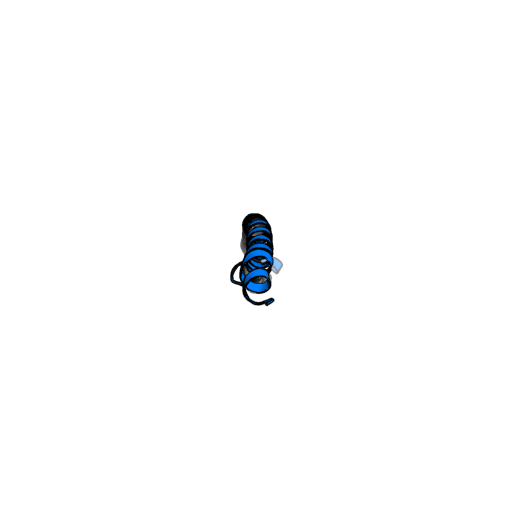.325 -8.433 34.880 1.00 84.94 79 VAL A C 1
ATOM 608 O O . VAL A 1 79 ? -19.946 -9.048 35.742 1.00 84.94 79 VAL A O 1
ATOM 611 N N . ASP A 1 80 ? -18.262 -7.692 35.185 1.00 83.88 80 ASP A N 1
ATOM 612 C CA . ASP A 1 80 ? -17.734 -7.596 36.550 1.00 83.88 80 ASP A CA 1
ATOM 613 C C . ASP A 1 80 ? -18.788 -7.029 37.518 1.00 83.88 80 ASP A C 1
ATOM 615 O O . ASP A 1 80 ? -19.112 -7.617 38.552 1.00 83.88 80 ASP A O 1
ATOM 619 N N . HIS A 1 81 ? -19.437 -5.930 37.139 1.00 77.06 81 HIS A N 1
ATOM 620 C CA . HIS A 1 81 ? -20.352 -5.233 38.034 1.00 77.06 81 HIS A CA 1
ATOM 621 C C . HIS A 1 81 ? -21.698 -5.948 38.234 1.00 77.06 81 HIS A C 1
ATOM 623 O O . HIS A 1 81 ? -22.321 -5.784 39.286 1.00 77.06 81 HIS A O 1
ATOM 629 N N . TRP A 1 82 ? -22.165 -6.724 37.250 1.00 72.25 82 TRP A N 1
ATOM 630 C CA . TRP A 1 82 ? -23.452 -7.428 37.312 1.00 72.25 82 TRP A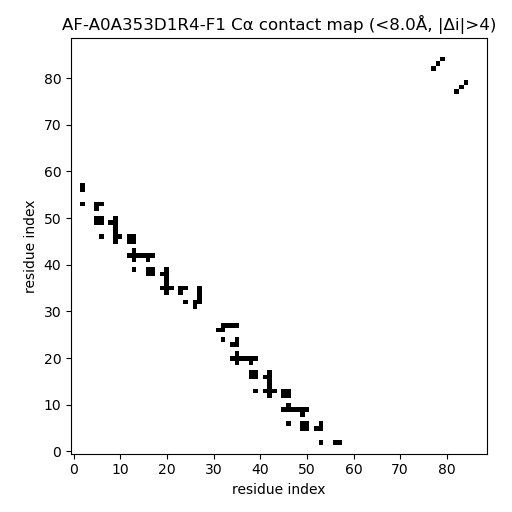 CA 1
ATOM 631 C C . TRP A 1 82 ? -23.321 -8.915 37.652 1.00 72.25 82 TRP A C 1
ATOM 633 O O . TRP A 1 82 ? -24.107 -9.422 38.450 1.00 72.25 82 TRP A O 1
ATOM 643 N N . LEU A 1 83 ? -22.342 -9.623 37.084 1.00 72.81 83 LEU A N 1
ATOM 644 C CA . LEU A 1 83 ? -22.190 -11.070 37.256 1.00 72.81 83 LEU A CA 1
ATOM 645 C C . LEU A 1 83 ? -21.472 -11.407 38.569 1.00 72.81 83 LEU A C 1
ATOM 647 O O . LEU A 1 83 ? -21.957 -12.240 39.335 1.00 72.81 83 LEU A O 1
ATOM 651 N N . VAL A 1 84 ? -20.365 -10.723 38.886 1.00 70.94 84 VAL A N 1
ATOM 652 C CA . VAL A 1 84 ? -19.577 -11.012 40.103 1.00 70.94 84 VAL A CA 1
ATOM 653 C C . VAL A 1 84 ? -20.340 -10.602 41.361 1.00 70.94 84 VAL A C 1
ATOM 655 O O . VAL A 1 84 ? -20.335 -11.324 42.356 1.00 70.94 84 VAL A O 1
ATOM 658 N N . ARG A 1 85 ? -21.078 -9.489 41.310 1.00 63.19 85 ARG A N 1
ATOM 659 C CA . ARG A 1 85 ? -21.938 -9.035 42.416 1.00 63.19 85 ARG A CA 1
ATOM 660 C C . ARG A 1 85 ? -23.156 -9.925 42.663 1.00 63.19 85 ARG A C 1
ATOM 662 O O . ARG A 1 85 ? -23.677 -9.913 43.770 1.00 63.19 85 ARG A O 1
ATOM 669 N N . LYS A 1 86 ? -23.620 -10.670 41.654 1.00 65.50 86 LYS A N 1
ATOM 670 C CA . LYS A 1 86 ? -24.746 -11.611 41.780 1.00 65.50 86 LYS A CA 1
ATOM 671 C C . LYS A 1 86 ? -24.299 -13.004 42.241 1.00 65.50 86 LYS A C 1
ATOM 673 O O . LYS A 1 86 ? -25.109 -13.733 42.800 1.00 65.50 86 LYS A O 1
ATOM 678 N N . LEU A 1 87 ? -23.036 -13.365 41.996 1.00 68.19 87 LEU A N 1
ATOM 679 C CA . LEU A 1 87 ? -22.444 -14.659 42.360 1.00 68.19 87 LEU A CA 1
ATOM 680 C C . LEU A 1 87 ? -21.662 -14.641 43.680 1.00 68.19 87 LEU A C 1
ATOM 682 O O . LEU A 1 87 ? -21.347 -15.709 44.203 1.00 68.19 87 LEU A O 1
ATOM 686 N N . ARG A 1 88 ? -21.336 -13.464 44.226 1.00 55.50 88 ARG A N 1
ATOM 687 C CA . ARG A 1 88 ? -20.782 -13.349 45.579 1.00 55.50 88 ARG A CA 1
ATOM 688 C C . ARG A 1 88 ? -21.954 -13.423 46.585 1.00 55.50 88 ARG A C 1
ATOM 690 O O . ARG A 1 88 ? -22.826 -12.560 46.488 1.00 55.50 88 ARG A O 1
ATOM 697 N N . PRO A 1 89 ? -22.021 -14.458 47.450 1.00 57.22 89 PRO A N 1
ATOM 698 C CA . PRO A 1 89 ? -23.115 -14.653 48.407 1.00 57.22 89 PRO A CA 1
ATOM 699 C C . PRO A 1 89 ? -23.179 -13.556 49.474 1.00 57.22 89 PRO A C 1
ATOM 701 O O . PRO A 1 89 ? -22.130 -12.921 49.740 1.00 57.22 89 PRO A O 1
#

pLDDT: mean 87.48, std 8.74, range [55.5, 95.38]

Radius of gyration: 25.18 Å; Cα contacts (8 Å, |Δi|>4): 59; chains: 1; bounding box: 46×20×77 Å

Nearest PDB structures (foldseek):
  7o3x-assembly1_E  TM=3.023E-01  e=7.923E+00  Synechocystis sp. PCC 6803 substr. Kazusa

Sequence (89 aa):
YIAWAIPSVGFIGTVRGIGDALGQAHRAVEGDITGVTENLGVAFNSTFVALVISIILMFFIHQLQLLQERLVLDSERYVDHWLVRKLRP

Mean predicted aligned error: 7.37 Å

Foldseek 3Di:
DVLVCLLVQLQVLLVVLQVQLVVCVVVVVVPPNPRNVVSNVRSVVSNVVSVVVSVVVVVVVVVVVVVVVVVVVVVVVVCCVPVVVVPPD

Solvent-accessible surface area (backbone atoms only — not comparable to full-atom values): 4617 Å² total; per-residue (Å²): 120,74,71,74,49,36,53,55,54,11,49,51,41,25,56,49,21,43,50,59,13,59,75,38,44,68,47,33,75,77,68,53,44,62,66,33,54,51,28,41,48,52,12,50,49,40,29,51,53,24,46,54,51,37,54,58,50,51,52,54,50,49,58,50,48,57,52,49,54,52,53,50,54,52,49,51,52,49,46,52,66,56,52,51,62,69,70,54,129